Protein 6KKS (pdb70)

GO terms:
  GO:0005634 nucleus (C, IDA)
  GO:0045165 cell fate commitment (P, IMP)
  GO:0045893 positive regulation of DNA-templated transcription (P, IMP)
  GO:0048765 root hair cell differentiation (P, IMP)
  GO:0005515 protein binding (F, IPI)
  GO:0003677 DNA binding (F, IPI)

Organism: Arabidopsis thaliana (NCBI:txid3702)

Nearest PDB structures (foldseek):
  6kks-assembly1_A  TM=1.010E+00  e=1.133E-18  Arabidopsis thaliana
  1h8a-assembly1_C  TM=9.467E-01  e=3.108E-10  Avian myeloblastosis virus
  1h89-assembly1_C  TM=9.556E-01  e=3.023E-09  Mus musculus
  1h88-assembly1_C  TM=9.541E-01  e=5.946E-09  Mus musculus
  3osg-assembly1_A  TM=9.131E-01  e=1.138E-07  Trichomonas vaginalis

Foldseek 3Di:
DQADDDDDDPVLVVLLLVCCVVPNDDVLQCSVVVDVHRHGSVRSNVCCVAPVPPFADDDDQDPVNVVLLVVLCVVPPLPQQVSVVPRGRHHSVRSNVCCVPPVVVD

InterPro domains:
  IPR001005 SANT/Myb domain [PF00249] (18-65)
  IPR001005 SANT/Myb domain [PF00249] (71-116)
  IPR001005 SANT/Myb domain [PS50090] (13-65)
  IPR001005 SANT/Myb domain [PS50090] (66-116)
  IPR001005 SANT/Myb domain [SM00717] (17-67)
  IPR001005 SANT/Myb domain [SM00717] (70-118)
  IPR001005 SANT/Myb domain [cd00167] (21-65)
  IPR001005 SANT/Myb domain [cd00167] (73-116)
  IPR009057 Homedomain-like superfamily [SSF46689] (16-112)
  IPR015495 Myb transcription factor, plants [PTHR47999] (14-151)
  IPR017930 Myb domain [PS51294] (13-65)
  IPR017930 Myb domain [PS51294] (66-120)

Sequence (106 aa):
NEYKKGLWTVEEDKILMDYVKAHGKGHWNRIAKKTGLKRCGKSCRLRWMNYLSPNVKRGNFTEQEEDLIIRLHKLLGNRWSLIAKRVPGRTDNQVKNYWNTHLSKK

Radius of gyration: 15.95 Å; Cα contacts (8 Å, |Δi|>4): 94; chains: 1; bounding box: 27×43×38 Å

Solvent-accessible surface area: 7515 Å² total; per-residue (Å²): 139,95,92,83,164,53,167,34,60,114,119,17,15,95,61,0,60,79,22,8,156,74,130,34,137,22,111,36,102,107,0,14,145,144,37,68,7,137,4,46,11,173,26,0,102,98,55,21,71,35,107,14,10,111,120,14,102,143,49,139,41,74,147,155,18,53,62,65,0,70,167,7,30,178,123,26,30,107,139,36,71,78,0,12,167,144,2,95,26,16,23,64,50,38,0,74,73,25,50,85,88,117,22,66,90,123

CATH classification: 1.10.10.60 (+1 more: 1.10.10.60)

Structure (mmCIF, N/CA/C/O backbone):
data_6KKS
#
_entry.id   6KKS
#
_cell.length_a   52.084
_cell.length_b   63.927
_cell.length_c   73.956
_cell.angle_alpha   90.000
_cell.angle_beta   90.000
_cell.angle_gamma   90.000
#
_symmetry.space_group_name_H-M   'P 21 21 21'
#
loop_
_entity.id
_entity.type
_entity.pdbx_description
1 polymer 'Transcription factor WER'
2 polymer "DNA (5'-D(*AP*AP*AP*TP*TP*CP*TP*CP*CP*AP*AP*CP*CP*GP*CP*AP*TP*TP*TP*TP*C)-3')"
3 polymer "DNA (5'-D(*CP*GP*AP*AP*AP*AP*TP*GP*CP*GP*GP*TP*TP*GP*GP*AP*GP*AP*AP*TP*T)-3')"
4 non-polymer 'MAGNESIUM ION'
5 water water
#
loop_
_atom_site.group_PDB
_atom_site.id
_atom_site.type_symbol
_atom_site.label_atom_id
_atom_site.label_alt_id
_atom_site.label_comp_id
_atom_site.label_asym_id
_atom_site.label_entity_id
_atom_site.label_seq_id
_atom_site.pdbx_PDB_ins_code
_atom_site.Cartn_x
_atom_site.Cartn_y
_atom_site.Cartn_z
_atom_site.occupancy
_atom_site.B_iso_or_equiv
_atom_site.auth_seq_id
_atom_site.auth_comp_id
_atom_site.auth_asym_id
_atom_site.auth_atom_id
_atom_site.pdbx_PDB_model_num
ATOM 1 N N . ASN A 1 3 ? 19.042 14.206 -5.880 1.00 77.13 14 ASN A N 1
ATOM 2 C CA . ASN A 1 3 ? 19.655 12.841 -5.926 1.00 74.20 14 ASN A CA 1
ATOM 3 C C . ASN A 1 3 ? 20.823 12.732 -4.945 1.00 71.95 14 ASN A C 1
ATOM 4 O O . ASN A 1 3 ? 21.914 12.288 -5.311 1.00 72.15 14 ASN A O 1
ATOM 6 N N . GLU A 1 4 ? 20.579 13.147 -3.700 1.00 69.59 15 GLU A N 1
ATOM 7 C CA . GLU A 1 4 ? 21.564 13.017 -2.621 1.00 65.95 15 GLU A CA 1
ATOM 8 C C . GLU A 1 4 ? 21.754 11.555 -2.182 1.00 61.44 15 GLU A C 1
ATOM 9 O O . GLU A 1 4 ? 22.809 11.211 -1.640 1.00 64.11 15 GLU A O 1
ATOM 11 N N . TYR A 1 5 ? 20.743 10.710 -2.409 1.00 55.82 16 TYR A N 1
ATOM 12 C CA . TYR A 1 5 ? 20.796 9.295 -2.014 1.00 52.24 16 TYR A CA 1
ATOM 13 C C . TYR A 1 5 ? 21.869 8.524 -2.775 1.00 48.32 16 TYR A C 1
ATOM 14 O O . TYR A 1 5 ? 21.964 8.625 -3.998 1.00 46.67 16 TYR A O 1
ATOM 23 N N . LYS A 1 6 ? 22.659 7.751 -2.036 1.00 45.15 17 LYS A N 1
ATOM 24 C CA . LYS A 1 6 ? 23.622 6.815 -2.619 1.00 44.42 17 LYS A CA 1
ATOM 25 C C . LYS A 1 6 ? 22.896 5.644 -3.310 1.00 43.39 17 LYS A C 1
ATOM 26 O O . LYS A 1 6 ? 21.838 5.204 -2.856 1.00 42.26 17 LYS A O 1
ATOM 32 N N . LYS A 1 7 ? 23.467 5.175 -4.418 1.00 40.99 18 LYS A N 1
ATOM 33 C CA . LYS A 1 7 ? 22.957 4.016 -5.156 1.00 40.80 18 LYS A CA 1
ATOM 34 C C . LYS A 1 7 ? 24.072 3.007 -5.361 1.00 38.13 18 LYS A C 1
ATOM 35 O O . LYS A 1 7 ? 25.244 3.382 -5.448 1.00 39.91 18 LYS A O 1
ATOM 41 N N . GLY A 1 8 ? 23.705 1.733 -5.449 1.00 34.81 19 GLY A N 1
ATOM 42 C CA . GLY A 1 8 ? 24.659 0.660 -5.741 1.00 34.29 19 GLY A CA 1
ATOM 43 C C . GLY A 1 8 ? 24.993 -0.188 -4.527 1.00 33.11 19 GLY A C 1
ATOM 44 O O . GLY A 1 8 ? 24.206 -0.266 -3.578 1.00 31.22 19 GLY A O 1
ATOM 45 N N . LEU A 1 9 ? 26.171 -0.814 -4.566 1.00 32.57 20 LEU A N 1
ATOM 46 C CA . LEU A 1 9 ? 26.571 -1.824 -3.585 1.00 32.43 20 LEU A CA 1
ATOM 47 C C . LEU A 1 9 ? 26.681 -1.264 -2.163 1.00 32.09 20 LEU A C 1
ATOM 48 O O . LEU A 1 9 ? 27.274 -0.199 -1.944 1.00 30.28 20 LEU A O 1
ATOM 53 N N . TRP A 1 10 ? 26.074 -1.979 -1.217 1.00 29.86 21 TRP A N 1
ATOM 54 C CA . TRP A 1 10 ? 26.131 -1.621 0.198 1.00 28.66 21 TRP A CA 1
ATOM 55 C C . TRP A 1 10 ? 27.506 -1.924 0.753 1.00 28.69 21 TRP A C 1
ATOM 56 O O . TRP A 1 10 ? 28.033 -3.013 0.541 1.00 28.67 21 TRP A O 1
ATOM 67 N N . THR A 1 11 ? 28.102 -0.962 1.448 1.00 28.35 22 THR A N 1
ATOM 68 C CA . THR A 1 11 ? 29.366 -1.211 2.126 1.00 27.88 22 THR A CA 1
ATOM 69 C C . THR A 1 11 ? 29.065 -1.839 3.482 1.00 27.32 22 THR A C 1
ATOM 70 O O . THR A 1 11 ? 27.928 -1.766 3.964 1.00 25.87 22 THR A O 1
ATOM 74 N N . VAL A 1 12 ? 30.081 -2.457 4.079 1.00 25.84 23 VAL A N 1
ATOM 75 C CA . VAL A 1 12 ? 29.975 -2.997 5.435 1.00 27.56 23 VAL A CA 1
ATOM 76 C C . VAL A 1 12 ? 29.652 -1.915 6.457 1.00 27.22 23 VAL A C 1
ATOM 77 O O . VAL A 1 12 ? 28.906 -2.173 7.384 1.00 24.67 23 VAL A O 1
ATOM 81 N N . GLU A 1 13 ? 30.169 -0.699 6.251 1.00 29.00 24 GLU A N 1
ATOM 82 C CA . GLU A 1 13 ? 29.828 0.441 7.119 1.00 30.45 24 GLU A CA 1
ATOM 83 C C . GLU A 1 13 ? 28.336 0.731 7.064 1.00 29.22 24 GLU A C 1
ATOM 84 O O . GLU A 1 13 ? 27.709 0.934 8.092 1.00 31.54 24 GLU A O 1
ATOM 90 N N . GLU A 1 14 ? 27.762 0.725 5.865 1.00 28.32 25 GLU A N 1
ATOM 91 C CA . GLU A 1 14 ? 26.320 0.935 5.717 1.00 26.86 25 GLU A CA 1
ATOM 92 C C . GLU A 1 14 ? 25.493 -0.205 6.301 1.00 25.02 25 GLU A C 1
ATOM 93 O O . GLU A 1 14 ? 24.454 0.030 6.910 1.00 23.25 25 GLU A O 1
ATOM 99 N N . ASP A 1 15 ? 25.940 -1.435 6.086 1.00 24.31 26 ASP A N 1
ATOM 100 C CA . ASP A 1 15 ? 25.268 -2.605 6.638 1.00 23.75 26 ASP A CA 1
ATOM 101 C C . ASP A 1 15 ? 25.151 -2.511 8.159 1.00 23.61 26 ASP A C 1
ATOM 102 O O . ASP A 1 15 ? 24.101 -2.801 8.716 1.00 23.54 26 ASP A O 1
ATOM 107 N N . LYS A 1 16 ? 26.232 -2.110 8.817 1.00 25.64 27 LYS A N 1
ATOM 108 C CA . LYS A 1 16 ? 26.272 -2.064 10.285 1.00 26.50 27 LYS A CA 1
ATOM 109 C C . LYS A 1 16 ? 25.218 -1.077 10.805 1.00 26.3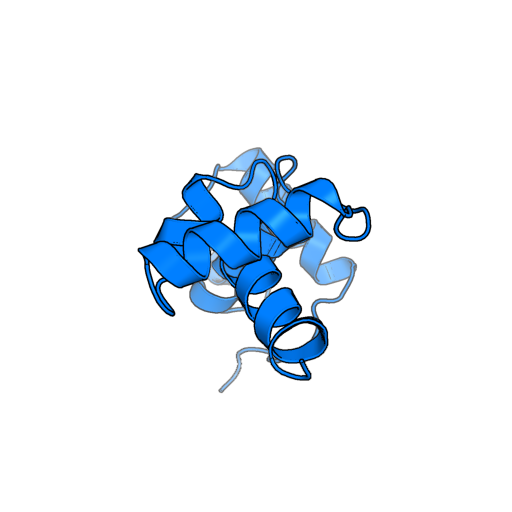4 27 LYS A C 1
ATOM 110 O O . LYS A 1 16 ? 24.462 -1.386 11.732 1.00 24.59 27 LYS A O 1
ATOM 114 N N . ILE A 1 17 ? 25.133 0.087 10.163 1.00 27.48 28 ILE A N 1
ATOM 115 C CA . ILE A 1 17 ? 24.149 1.102 10.551 1.00 28.71 28 ILE A CA 1
ATOM 116 C C . ILE A 1 17 ? 22.721 0.573 10.379 1.00 27.81 28 ILE A C 1
ATOM 117 O O . ILE A 1 17 ? 21.893 0.739 11.271 1.00 25.76 28 ILE A O 1
ATOM 122 N N . LEU A 1 18 ? 22.440 -0.070 9.240 1.00 27.02 29 LEU A N 1
ATOM 123 C CA . LEU A 1 18 ? 21.108 -0.647 8.994 1.00 26.97 29 LEU A CA 1
ATOM 124 C C . LEU A 1 18 ? 20.761 -1.768 9.993 1.00 26.94 29 LEU A C 1
ATOM 125 O O . LEU A 1 18 ? 19.648 -1.816 10.533 1.00 25.55 29 LEU A O 1
ATOM 130 N N . MET A 1 19 ? 21.716 -2.657 10.225 1.00 27.87 30 MET A N 1
ATOM 131 C CA . MET A 1 19 ? 21.552 -3.769 11.162 1.00 30.75 30 MET A CA 1
ATOM 132 C C . MET A 1 19 ? 21.258 -3.260 12.581 1.00 30.24 30 MET A C 1
ATOM 133 O O . MET A 1 19 ? 20.306 -3.712 13.211 1.00 31.15 30 MET A O 1
ATOM 138 N N . ASP A 1 20 ? 22.079 -2.330 13.061 1.00 28.86 31 ASP A N 1
ATOM 139 C CA . ASP A 1 20 ? 21.905 -1.718 14.388 1.00 30.46 31 ASP A CA 1
ATOM 140 C C . ASP A 1 20 ? 20.546 -1.036 14.555 1.00 31.46 31 ASP A C 1
ATOM 141 O O . ASP A 1 20 ? 19.921 -1.166 15.616 1.00 30.01 31 ASP A O 1
ATOM 146 N N . TYR A 1 21 ? 20.092 -0.333 13.509 1.00 31.28 32 TYR A N 1
ATOM 147 C CA . TYR A 1 21 ? 18.757 0.287 13.523 1.00 33.28 32 TYR A CA 1
ATOM 148 C C . TYR A 1 21 ? 17.640 -0.755 13.604 1.00 31.85 32 TYR A C 1
ATOM 149 O O . TYR A 1 21 ? 16.736 -0.641 14.448 1.00 31.34 32 TYR A O 1
ATOM 158 N N . VAL A 1 22 ? 17.699 -1.766 12.741 1.00 30.61 33 VAL A N 1
ATOM 159 C CA . VAL A 1 22 ? 16.660 -2.796 12.720 1.00 31.30 33 VAL A CA 1
ATOM 160 C C . VAL A 1 22 ? 16.631 -3.584 14.038 1.00 33.42 33 VAL A C 1
ATOM 161 O O . VAL A 1 22 ? 15.544 -3.880 14.544 1.00 33.59 33 VAL A O 1
ATOM 165 N N . LYS A 1 23 ? 17.804 -3.898 14.589 1.00 33.94 34 LYS A N 1
ATOM 166 C CA . LYS A 1 23 ? 17.902 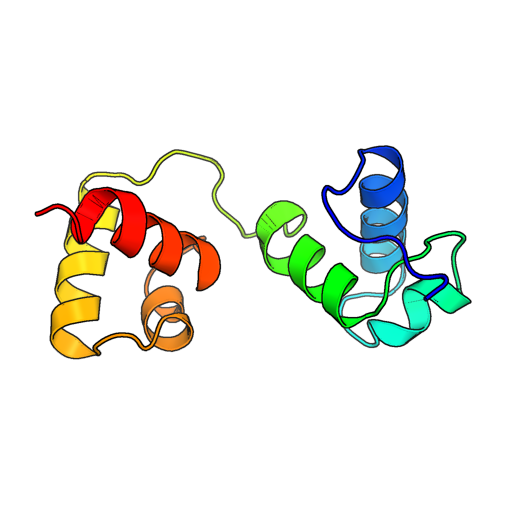-4.550 15.915 1.00 37.54 34 LYS A CA 1
ATOM 167 C C . LYS A 1 23 ? 17.318 -3.705 17.045 1.00 37.74 34 LYS A C 1
ATOM 168 O O . LYS A 1 23 ? 16.664 -4.225 17.940 1.00 38.35 34 LYS A O 1
ATOM 174 N N . ALA A 1 24 ? 17.592 -2.409 17.013 1.00 39.40 35 ALA A N 1
ATOM 175 C CA . ALA A 1 24 ? 17.107 -1.501 18.039 1.00 39.68 35 ALA A CA 1
ATOM 176 C C . ALA A 1 24 ? 15.593 -1.243 17.913 1.00 41.18 35 ALA A C 1
ATOM 177 O O . ALA A 1 24 ? 14.872 -1.302 18.913 1.00 44.09 35 ALA A O 1
ATOM 179 N N . HIS A 1 25 ? 15.119 -1.004 16.687 1.00 40.23 36 HIS A N 1
ATOM 180 C CA . HIS A 1 25 ? 13.770 -0.463 16.437 1.00 39.44 36 HIS A CA 1
ATOM 181 C C . HIS A 1 25 ? 12.851 -1.334 15.566 1.00 39.56 36 HIS A C 1
ATOM 182 O O . HIS A 1 25 ? 11.732 -0.931 15.264 1.00 40.08 36 HIS A O 1
ATOM 189 N N . GLY A 1 26 ? 13.290 -2.530 15.190 1.00 38.84 37 GLY A N 1
ATOM 190 C CA . GLY A 1 26 ? 12.460 -3.428 14.395 1.00 39.35 37 GLY A CA 1
ATOM 191 C C . GLY A 1 26 ? 12.404 -3.074 12.917 1.00 38.00 37 GLY A C 1
ATOM 192 O O . GLY A 1 26 ? 12.939 -2.054 12.475 1.00 37.07 37 GLY A O 1
ATOM 193 N N . LYS A 1 27 ? 11.730 -3.935 12.166 1.00 39.12 38 LYS A N 1
ATOM 194 C CA . LYS A 1 27 ? 11.598 -3.801 10.718 1.00 40.73 38 LYS A CA 1
ATOM 195 C C . LYS A 1 27 ? 10.525 -2.772 10.390 1.00 40.40 38 LYS A C 1
ATOM 196 O O . LYS A 1 27 ? 9.636 -2.523 11.194 1.00 41.41 38 LYS A O 1
ATOM 202 N N . GLY A 1 28 ? 10.625 -2.169 9.210 1.00 38.86 39 GLY A N 1
ATOM 203 C CA . GLY A 1 28 ? 9.560 -1.318 8.672 1.00 38.00 39 GLY A CA 1
ATOM 204 C C . GLY A 1 28 ? 9.847 0.144 8.935 1.00 36.50 39 GLY A C 1
ATOM 205 O O . GLY A 1 28 ? 10.870 0.478 9.524 1.00 34.43 39 GLY A O 1
ATOM 206 N N . HIS A 1 29 ? 8.947 1.015 8.482 1.00 35.77 40 HIS A N 1
ATOM 207 C CA . HIS A 1 29 ? 9.178 2.466 8.506 1.00 36.87 40 HIS A CA 1
ATOM 208 C C . HIS A 1 29 ? 10.559 2.764 7.944 1.00 33.67 40 HIS A C 1
ATOM 209 O O . HIS A 1 29 ? 11.355 3.482 8.539 1.00 33.86 40 HIS A O 1
ATOM 216 N N . TRP A 1 30 ? 10.813 2.192 6.772 1.00 31.51 41 TRP A N 1
ATOM 217 C CA . TRP A 1 30 ? 12.132 2.141 6.201 1.00 30.84 41 TRP A CA 1
ATOM 218 C C . TRP A 1 30 ? 12.618 3.536 5.821 1.00 32.15 41 TRP A C 1
ATOM 219 O O . TRP A 1 30 ? 13.814 3.819 5.905 1.00 31.54 41 TRP A O 1
ATOM 230 N N . ASN A 1 31 ? 11.674 4.382 5.407 1.00 32.22 42 ASN A N 1
ATOM 231 C CA . ASN A 1 31 ? 11.912 5.804 5.137 1.00 35.40 42 ASN A CA 1
ATOM 232 C C . ASN A 1 31 ? 12.544 6.575 6.300 1.00 35.49 42 ASN A C 1
ATOM 233 O O . ASN A 1 31 ? 13.298 7.515 6.064 1.00 35.62 42 ASN A O 1
ATOM 238 N N . ARG A 1 32 ? 12.236 6.194 7.541 1.00 36.17 43 ARG A N 1
ATOM 239 C CA . ARG A 1 32 ? 12.782 6.904 8.714 1.00 38.13 43 ARG A CA 1
ATOM 240 C C . ARG A 1 32 ? 14.283 6.741 8.909 1.00 37.59 43 ARG A C 1
ATOM 241 O O . ARG A 1 32 ? 14.903 7.595 9.535 1.00 37.19 43 ARG A O 1
ATOM 249 N N . ILE A 1 33 ? 14.865 5.657 8.381 1.00 38.18 44 ILE A N 1
ATOM 250 C CA . ILE A 1 33 ? 16.246 5.270 8.717 1.00 37.71 44 ILE A CA 1
ATOM 251 C C . ILE A 1 33 ? 17.262 6.331 8.339 1.00 38.54 44 ILE A C 1
ATOM 252 O O . ILE A 1 33 ? 18.109 6.688 9.166 1.00 37.05 44 ILE A O 1
ATOM 257 N N . ALA A 1 34 ? 17.183 6.812 7.096 1.00 39.09 45 ALA A N 1
ATOM 258 C CA . ALA A 1 34 ? 18.089 7.859 6.607 1.00 41.26 45 ALA A CA 1
ATOM 259 C C . ALA A 1 34 ? 18.004 9.123 7.445 1.00 43.50 45 ALA A C 1
ATOM 260 O O . ALA A 1 34 ? 19.010 9.795 7.645 1.00 46.20 45 ALA A O 1
ATOM 262 N N . LYS A 1 35 ? 16.800 9.430 7.927 1.00 46.24 46 LYS A N 1
ATOM 263 C CA . LYS A 1 35 ? 16.550 10.623 8.730 1.00 48.31 46 LYS A CA 1
ATOM 264 C C . LYS A 1 35 ? 17.102 10.456 10.146 1.00 47.14 46 LYS A C 1
ATOM 265 O O . LYS A 1 35 ? 17.610 11.414 10.721 1.00 50.04 46 LYS A O 1
ATOM 271 N N . LYS A 1 36 ? 16.992 9.248 10.700 1.00 45.13 47 LYS A N 1
ATOM 272 C CA . LYS A 1 36 ? 17.469 8.954 12.060 1.00 44.46 47 LYS A CA 1
ATOM 273 C C . LYS A 1 36 ? 18.956 8.594 12.125 1.00 41.64 47 LYS A C 1
ATOM 274 O O . LYS A 1 36 ? 19.538 8.630 13.198 1.00 42.42 47 LYS A O 1
ATOM 280 N N . THR A 1 37 ? 19.570 8.222 11.003 1.00 41.39 48 THR A N 1
ATOM 281 C CA . THR A 1 37 ? 20.975 7.788 11.003 1.00 39.21 48 THR A CA 1
ATOM 282 C C . THR A 1 37 ? 21.765 8.574 9.981 1.00 40.47 48 THR A C 1
ATOM 283 O O . THR A 1 37 ? 21.202 9.350 9.220 1.00 43.03 48 THR A O 1
ATOM 287 N N . GLY A 1 38 ? 23.068 8.340 9.930 1.00 42.97 49 GLY A N 1
ATOM 288 C CA . GLY A 1 38 ? 23.915 8.929 8.883 1.00 46.17 49 GLY A CA 1
ATOM 289 C C . GLY A 1 38 ? 23.786 8.313 7.490 1.00 48.47 49 GLY A C 1
ATOM 290 O O . GLY A 1 38 ? 24.471 8.752 6.551 1.00 49.75 49 GLY A O 1
ATOM 291 N N . LEU A 1 39 ? 22.902 7.322 7.338 1.00 45.61 50 LEU A N 1
ATOM 292 C CA . LEU A 1 39 ? 22.823 6.518 6.125 1.00 43.55 50 LEU A CA 1
ATOM 293 C C . LEU A 1 39 ? 22.181 7.332 5.010 1.00 43.12 50 LEU A C 1
ATOM 294 O O . LEU A 1 39 ? 21.166 7.981 5.227 1.00 44.28 50 LEU A O 1
ATOM 299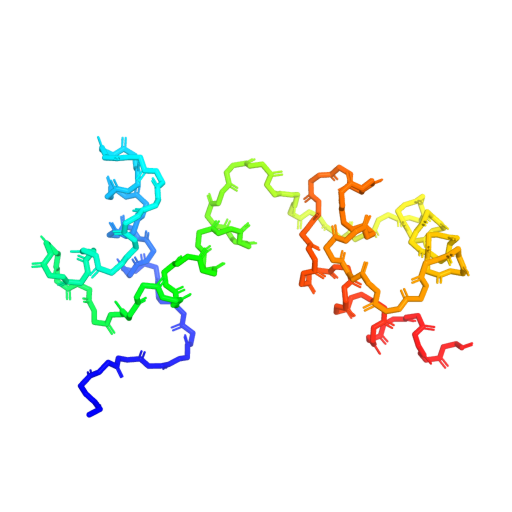 N N . LYS A 1 40 ? 22.773 7.298 3.822 1.00 43.39 51 LYS A N 1
ATOM 300 C CA . LYS A 1 40 ? 22.247 8.039 2.669 1.00 45.11 51 LYS A CA 1
ATOM 301 C C . LYS A 1 40 ? 21.503 7.095 1.738 1.00 41.67 51 LYS A C 1
ATOM 302 O O . LYS A 1 40 ? 21.816 6.988 0.547 1.00 40.76 51 LYS A O 1
ATOM 308 N N . ARG A 1 41 ? 20.506 6.417 2.297 1.00 38.62 52 ARG A N 1
ATOM 309 C CA . ARG A 1 41 ? 19.764 5.384 1.585 1.00 35.94 52 ARG A CA 1
ATOM 310 C C . ARG A 1 41 ? 18.268 5.575 1.786 1.00 36.18 52 ARG A C 1
ATOM 311 O O . ARG A 1 41 ? 17.815 5.763 2.917 1.00 38.38 52 ARG A O 1
ATOM 319 N N . CYS A 1 42 ? 17.498 5.513 0.701 1.00 34.43 53 CYS A N 1
ATOM 320 C CA . CYS A 1 42 ? 16.036 5.574 0.804 1.00 34.85 53 CYS A CA 1
ATOM 321 C C . CYS A 1 42 ? 15.488 4.277 1.412 1.00 33.03 53 CYS A C 1
ATOM 322 O O . CYS A 1 42 ? 16.183 3.239 1.452 1.00 31.66 53 CYS A O 1
ATOM 325 N N . GLY A 1 43 ? 14.248 4.352 1.887 1.00 30.00 54 GLY A N 1
ATOM 326 C CA . GLY A 1 43 ? 13.589 3.232 2.554 1.00 30.16 54 GLY A CA 1
ATOM 327 C C . GLY A 1 43 ? 13.528 2.009 1.662 1.00 29.77 54 GLY A C 1
ATOM 328 O O . GLY A 1 43 ? 13.772 0.888 2.102 1.00 28.42 54 GLY A O 1
ATOM 329 N N . LYS A 1 44 ? 13.262 2.247 0.406 1.00 28.50 55 LYS A N 1
ATOM 330 C CA . LYS A 1 44 ? 13.189 1.224 -0.587 1.00 30.03 55 LYS A CA 1
ATOM 331 C C . LYS A 1 44 ? 14.471 0.419 -0.642 1.00 29.43 55 LYS A C 1
ATOM 332 O O . LYS A 1 44 ? 14.430 -0.761 -0.681 1.00 28.68 55 LYS A O 1
ATOM 338 N N . SER A 1 45 ? 15.598 1.105 -0.648 1.00 27.10 56 SER A N 1
ATOM 339 C CA . SER A 1 45 ? 16.907 0.480 -0.719 1.00 27.11 56 SER A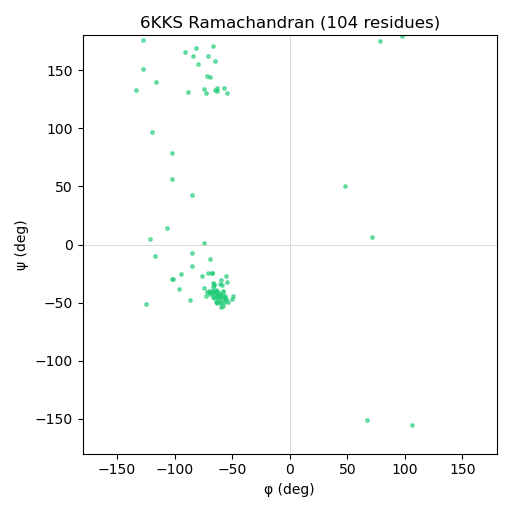 CA 1
ATOM 340 C C . SER A 1 45 ? 17.243 -0.257 0.586 1.00 26.17 56 SER A C 1
ATOM 341 O O . SER A 1 45 ? 17.796 -1.356 0.555 1.00 26.81 56 SER A O 1
ATOM 344 N N . CYS A 1 46 ? 16.893 0.342 1.719 1.00 25.96 57 CYS A N 1
ATOM 345 C CA . CYS A 1 46 ? 17.087 -0.286 3.040 1.00 26.02 57 CYS A CA 1
ATOM 346 C C . CYS A 1 46 ? 16.272 -1.564 3.183 1.00 26.64 57 CYS A C 1
ATOM 347 O O . CYS A 1 46 ? 16.796 -2.606 3.585 1.00 27.30 57 CYS A O 1
ATOM 350 N N . ARG A 1 47 ? 14.987 -1.468 2.867 1.00 26.67 58 ARG A N 1
ATOM 351 C CA . ARG A 1 47 ? 14.101 -2.622 2.912 1.00 28.94 58 ARG A CA 1
ATOM 352 C C . ARG A 1 47 ? 14.717 -3.798 2.142 1.00 27.96 58 ARG A C 1
ATOM 353 O O . ARG A 1 47 ? 14.782 -4.915 2.657 1.00 28.09 58 ARG A O 1
ATOM 361 N N . LEU A 1 48 ? 15.205 -3.525 0.939 1.00 26.93 59 LEU A N 1
ATOM 362 C CA . LEU A 1 48 ? 15.722 -4.577 0.057 1.00 27.92 59 LEU A CA 1
ATOM 363 C C . LEU A 1 48 ? 16.986 -5.239 0.620 1.00 27.07 59 LEU A C 1
ATOM 364 O O . LEU A 1 48 ? 17.090 -6.470 0.649 1.00 24.60 59 LEU A O 1
ATOM 369 N N . ARG A 1 49 ? 17.926 -4.415 1.091 1.00 26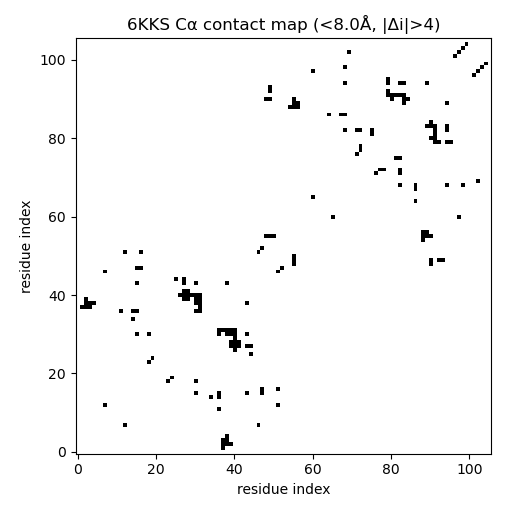.97 60 ARG A N 1
ATOM 370 C CA . ARG A 1 49 ? 19.153 -4.908 1.707 1.00 26.41 60 ARG A CA 1
ATOM 371 C C . ARG A 1 49 ? 18.861 -5.758 2.945 1.00 26.73 60 ARG A C 1
ATOM 372 O O . ARG A 1 49 ? 19.455 -6.820 3.123 1.00 25.15 60 ARG A O 1
ATOM 380 N N . TRP A 1 50 ? 17.954 -5.294 3.800 1.00 27.46 61 TRP A N 1
ATOM 381 C CA . TRP A 1 50 ? 17.567 -6.101 4.958 1.00 28.44 61 TRP A CA 1
ATOM 382 C C . TRP A 1 50 ? 17.012 -7.470 4.538 1.00 27.83 61 TRP A C 1
ATOM 383 O O . TRP A 1 50 ? 17.455 -8.508 5.027 1.00 24.99 61 TRP A O 1
ATOM 394 N N . MET A 1 51 ? 16.022 -7.451 3.656 1.00 29.67 62 MET A N 1
ATOM 395 C CA . MET A 1 51 ? 15.257 -8.658 3.327 1.00 32.94 62 MET A CA 1
ATOM 396 C C . MET A 1 51 ? 16.114 -9.695 2.619 1.00 31.32 62 MET A C 1
ATOM 397 O O . MET A 1 51 ? 15.959 -10.886 2.861 1.00 30.17 62 MET A O 1
ATOM 402 N N . ASN A 1 52 ? 17.025 -9.241 1.760 1.00 30.48 63 ASN A N 1
ATOM 403 C CA . ASN A 1 52 ? 17.819 -10.147 0.938 1.00 30.98 63 ASN A CA 1
ATOM 404 C C . ASN A 1 52 ? 19.188 -10.541 1.485 1.00 30.35 63 ASN A C 1
ATOM 405 O O . ASN A 1 52 ? 19.686 -11.600 1.113 1.00 29.13 63 ASN A O 1
ATOM 410 N N . TYR A 1 53 ? 19.793 -9.715 2.340 1.00 29.37 64 TYR A N 1
ATOM 411 C CA . TYR A 1 53 ? 21.129 -10.025 2.896 1.00 29.45 64 TYR A CA 1
ATOM 412 C C . TYR A 1 53 ? 21.204 -10.034 4.421 1.00 29.41 64 TYR A C 1
ATOM 413 O O . TYR A 1 53 ? 21.727 -10.990 5.004 1.00 29.37 64 TYR A O 1
ATOM 422 N N . LEU A 1 54 ? 20.734 -8.981 5.079 1.00 27.92 65 LEU A N 1
ATOM 423 C CA . LEU A 1 54 ? 20.965 -8.886 6.539 1.00 28.86 65 LEU A CA 1
ATOM 424 C C . LEU A 1 54 ? 20.065 -9.787 7.385 1.00 30.35 65 LEU A C 1
ATOM 425 O O . LEU A 1 54 ? 20.450 -10.166 8.478 1.00 30.98 65 LEU A O 1
ATOM 430 N N . SER A 1 55 ? 18.872 -10.114 6.891 1.00 30.95 66 SER A N 1
ATOM 431 C CA . SER A 1 55 ? 17.903 -10.897 7.658 1.00 30.82 66 SER A CA 1
ATOM 432 C C . SER A 1 55 ? 18.502 -12.244 8.089 1.00 31.39 66 SER A C 1
ATOM 433 O O . SER A 1 55 ? 19.118 -12.932 7.276 1.00 31.32 66 SER A O 1
ATOM 436 N N . PRO A 1 56 ? 18.304 -12.636 9.361 1.00 32.54 67 PRO A N 1
ATOM 437 C CA . PRO A 1 56 ? 18.853 -13.929 9.799 1.00 35.14 67 PRO A CA 1
ATOM 438 C C . PRO A 1 56 ? 18.145 -15.155 9.177 1.00 35.86 67 PRO A C 1
ATOM 439 O O . PRO A 1 56 ? 18.665 -16.265 9.261 1.00 34.76 67 PRO A O 1
ATOM 443 N N . ASN A 1 57 ? 16.993 -14.940 8.542 1.00 35.91 68 ASN A N 1
ATOM 444 C CA . ASN A 1 57 ? 16.231 -16.012 7.923 1.00 36.42 68 ASN A CA 1
ATOM 445 C C . ASN A 1 57 ? 16.663 -16.390 6.502 1.00 36.01 68 ASN A C 1
ATOM 446 O O . ASN A 1 57 ? 16.162 -17.377 5.988 1.00 34.71 68 ASN A O 1
ATOM 451 N N . VAL A 1 58 ? 17.584 -15.653 5.874 1.00 35.08 69 VAL A N 1
ATOM 452 C CA . VAL A 1 58 ? 17.987 -15.977 4.496 1.00 36.92 69 VAL A CA 1
ATOM 453 C C . VAL A 1 58 ? 19.145 -16.981 4.467 1.00 37.08 69 VAL A C 1
ATOM 454 O O . VAL A 1 58 ? 20.153 -16.808 5.168 1.00 36.71 69 VAL A O 1
ATOM 458 N N . LYS A 1 59 ? 18.992 -18.026 3.657 1.00 35.60 70 LYS A N 1
ATOM 459 C CA . LYS A 1 59 ? 20.040 -19.027 3.470 1.00 37.55 70 LYS A CA 1
ATOM 460 C C . LYS A 1 59 ? 21.197 -18.459 2.657 1.00 39.27 70 LYS A C 1
ATOM 461 O O . LYS A 1 59 ? 20.994 -17.679 1.732 1.00 41.90 70 LYS A O 1
ATOM 467 N N . ARG A 1 60 ? 22.401 -18.896 3.003 1.00 40.18 71 ARG A N 1
ATOM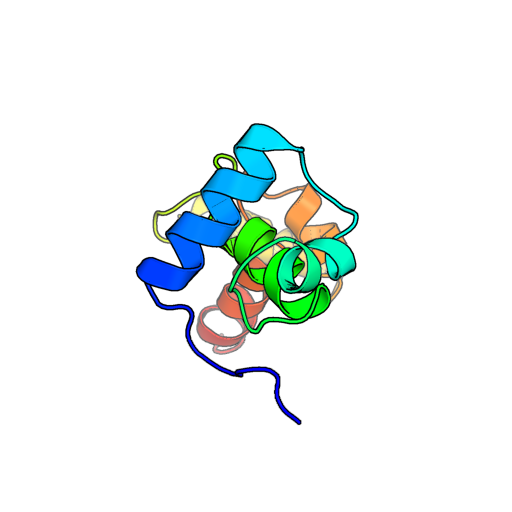 468 C CA . ARG A 1 60 ? 23.647 -18.383 2.434 1.00 41.63 71 ARG A CA 1
ATOM 469 C C . ARG A 1 60 ? 24.270 -19.296 1.373 1.00 39.62 71 ARG A C 1
ATOM 470 O O . ARG A 1 60 ? 24.956 -18.817 0.477 1.00 37.25 71 ARG A O 1
ATOM 478 N N . GLY A 1 61 ? 24.049 -20.602 1.476 1.00 38.96 72 GLY A N 1
ATOM 479 C CA . GLY A 1 61 ? 24.658 -21.542 0.541 1.00 37.95 72 GLY A CA 1
ATOM 480 C C . GLY A 1 61 ? 24.142 -21.391 -0.873 1.00 37.92 72 GLY A C 1
ATOM 481 O O . GLY A 1 61 ? 23.169 -20.671 -1.132 1.00 35.83 72 GLY A O 1
ATOM 482 N N . ASN A 1 62 ? 24.800 -22.094 -1.784 1.00 37.03 73 ASN A N 1
ATOM 483 C CA . ASN A 1 62 ? 24.292 -22.275 -3.133 1.00 37.22 73 ASN A CA 1
ATOM 484 C C . ASN A 1 62 ? 22.996 -23.076 -3.087 1.00 36.27 73 ASN A C 1
ATOM 485 O O . ASN A 1 62 ? 22.723 -23.812 -2.126 1.00 34.25 73 ASN A O 1
ATOM 490 N N . PHE A 1 63 ? 22.206 -22.923 -4.140 1.00 34.98 74 PHE A N 1
ATOM 491 C CA . PHE A 1 63 ? 20.978 -23.672 -4.292 1.00 34.63 74 PHE A CA 1
ATOM 492 C C . PHE A 1 63 ? 21.335 -25.148 -4.398 1.00 34.81 74 PHE A C 1
ATOM 493 O O . PHE A 1 63 ? 22.300 -25.505 -5.075 1.00 35.91 74 PHE A O 1
ATOM 501 N N . THR A 1 64 ? 20.600 -25.985 -3.668 1.00 33.02 75 THR A N 1
ATOM 502 C CA . THR A 1 64 ? 20.789 -27.4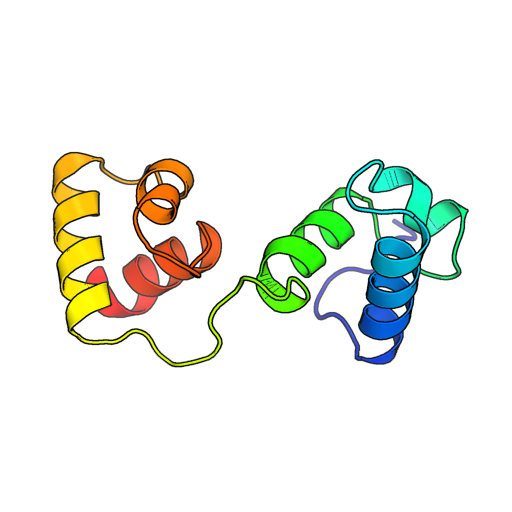25 -3.712 1.00 32.80 75 THR A CA 1
ATOM 503 C C . THR A 1 64 ? 20.046 -27.973 -4.936 1.00 33.62 75 THR A C 1
ATOM 504 O O . THR A 1 64 ? 19.272 -27.253 -5.588 1.00 32.64 75 THR A O 1
ATOM 508 N N . GLU A 1 65 ? 20.289 -29.238 -5.258 1.00 34.20 76 GLU A N 1
ATOM 509 C CA . GLU A 1 65 ? 19.547 -29.898 -6.337 1.00 35.78 76 GLU A CA 1
ATOM 510 C C . GLU A 1 65 ? 18.071 -30.039 -5.964 1.00 35.80 76 GLU A C 1
ATOM 511 O O . GLU A 1 65 ? 17.209 -29.939 -6.831 1.00 33.98 76 GLU A O 1
ATOM 517 N N . GLN A 1 66 ? 17.789 -30.249 -4.677 1.00 36.20 77 GLN A N 1
ATOM 518 C CA . GLN A 1 66 ? 16.404 -30.314 -4.195 1.00 38.39 77 GLN A CA 1
ATOM 519 C C . GLN A 1 66 ? 15.670 -28.973 -4.320 1.00 36.16 77 GLN A C 1
ATOM 520 O O . GLN A 1 66 ? 14.522 -28.947 -4.743 1.00 38.37 77 GLN A O 1
ATOM 526 N N . GLU A 1 67 ? 16.331 -27.873 -3.974 1.00 33.49 78 GLU A N 1
ATOM 527 C CA . GLU A 1 67 ? 15.778 -26.533 -4.228 1.00 33.43 78 GLU A CA 1
ATOM 528 C C . GLU A 1 67 ? 15.525 -26.279 -5.717 1.00 32.68 78 GLU A C 1
ATOM 529 O O . GLU A 1 67 ? 14.482 -25.763 -6.085 1.00 32.11 78 GLU A O 1
ATOM 535 N N . GLU A 1 68 ? 16.471 -26.668 -6.563 1.00 34.38 79 GLU A N 1
ATOM 536 C CA . GLU A 1 68 ? 16.337 -26.501 -8.013 1.00 35.60 79 GLU A CA 1
ATOM 537 C C . GLU A 1 68 ? 15.064 -27.186 -8.534 1.00 34.77 79 GLU A C 1
ATOM 538 O O . GLU A 1 68 ? 14.283 -26.578 -9.258 1.00 33.12 79 GLU A O 1
ATOM 544 N N . ASP A 1 69 ? 14.865 -28.441 -8.146 1.00 34.18 80 ASP A N 1
ATOM 545 C CA . ASP A 1 69 ? 13.696 -29.206 -8.570 1.00 35.38 80 ASP A CA 1
ATOM 546 C C . ASP A 1 69 ? 12.383 -28.593 -8.070 1.00 32.67 80 ASP A C 1
ATOM 547 O O . ASP A 1 69 ? 11.413 -28.533 -8.806 1.00 30.68 80 ASP A O 1
ATOM 552 N N . LEU A 1 70 ? 12.367 -28.162 -6.812 1.00 30.38 81 LEU A N 1
ATOM 553 C CA . LEU A 1 70 ? 11.226 -27.458 -6.226 1.00 29.20 81 LEU A CA 1
ATOM 554 C C . LEU A 1 70 ? 10.887 -26.200 -7.033 1.00 27.70 81 LEU A C 1
ATOM 555 O O . LEU A 1 70 ? 9.733 -25.951 -7.345 1.00 27.54 81 LEU A O 1
ATOM 560 N N . ILE A 1 71 ? 11.904 -25.437 -7.398 1.00 28.01 82 ILE A N 1
ATOM 561 C CA . ILE A 1 71 ? 11.704 -24.161 -8.109 1.00 29.63 82 ILE A CA 1
ATOM 562 C C . ILE A 1 71 ? 11.196 -24.390 -9.525 1.00 29.57 82 ILE A C 1
ATOM 563 O O . ILE A 1 71 ? 10.310 -23.677 -9.974 1.00 29.57 82 ILE A O 1
ATOM 568 N N . ILE A 1 72 ? 11.764 -25.380 -10.216 1.00 30.53 83 ILE A N 1
ATOM 569 C CA . ILE A 1 72 ? 11.300 -25.763 -11.558 1.00 30.53 83 ILE A CA 1
ATOM 570 C C . ILE A 1 72 ? 9.805 -26.077 -11.511 1.00 30.22 83 ILE A C 1
ATOM 571 O O . ILE A 1 72 ? 9.048 -25.585 -12.347 1.00 29.16 83 ILE A O 1
ATOM 576 N N . ARG A 1 73 ? 9.392 -26.874 -10.521 1.00 31.11 84 ARG A N 1
ATOM 577 C CA . ARG A 1 73 ? 7.987 -27.304 -10.394 1.00 31.44 84 ARG A CA 1
ATOM 578 C C . ARG A 1 73 ? 7.058 -26.186 -9.949 1.00 30.26 84 ARG A C 1
ATOM 579 O O . ARG A 1 73 ? 5.936 -26.060 -10.469 1.00 27.18 84 ARG A O 1
ATOM 587 N N . LEU A 1 74 ? 7.521 -25.365 -9.004 1.00 28.09 85 LEU A N 1
ATOM 588 C CA . LEU A 1 74 ? 6.754 -24.194 -8.604 1.00 28.04 85 LEU A CA 1
ATOM 589 C C . LEU A 1 74 ? 6.571 -23.260 -9.800 1.00 28.45 85 LEU A C 1
ATOM 590 O O . LEU A 1 74 ? 5.465 -22.764 -10.033 1.00 27.05 85 LEU A O 1
ATOM 595 N N . HIS A 1 75 ? 7.636 -23.059 -10.574 1.00 30.24 86 HIS A N 1
ATOM 596 C CA . HIS A 1 75 ? 7.556 -22.183 -11.752 1.00 33.30 86 HIS A CA 1
ATOM 597 C C . HIS A 1 75 ? 6.586 -22.705 -12.809 1.00 33.43 86 HIS A C 1
ATOM 598 O O . HIS A 1 75 ? 5.850 -21.924 -13.416 1.00 32.41 86 HIS A O 1
ATOM 605 N N . LYS A 1 76 ? 6.598 -24.018 -13.025 1.00 33.91 87 LYS A N 1
ATOM 606 C CA . LYS A 1 76 ? 5.636 -24.668 -13.915 1.00 37.07 87 LYS A CA 1
ATOM 607 C C . LYS A 1 76 ? 4.207 -24.425 -13.426 1.00 35.76 87 LYS A C 1
ATOM 608 O O . LYS A 1 76 ? 3.328 -24.099 -14.208 1.00 35.83 87 LYS A O 1
ATOM 614 N N . LEU A 1 77 ? 3.990 -24.566 -12.124 1.00 33.70 88 LEU A N 1
ATOM 615 C CA . LEU A 1 77 ? 2.681 -24.328 -11.534 1.00 34.38 88 LEU A CA 1
ATOM 616 C C . LEU A 1 77 ? 2.254 -22.864 -11.587 1.00 35.89 88 LEU A C 1
ATOM 617 O O . LEU A 1 77 ? 1.082 -22.575 -11.856 1.00 35.34 88 LEU A O 1
ATOM 622 N N . LEU A 1 78 ? 3.200 -21.950 -11.346 1.00 35.74 89 LEU A N 1
ATOM 623 C CA . LEU A 1 78 ? 2.884 -20.550 -11.042 1.00 34.14 89 LEU A CA 1
ATOM 624 C C . LEU A 1 78 ? 3.379 -19.480 -12.020 1.00 34.12 89 LEU A C 1
ATOM 625 O O . LEU A 1 78 ? 2.991 -18.318 -11.871 1.00 32.08 89 LEU A O 1
ATOM 630 N N . GLY A 1 79 ? 4.229 -19.826 -12.988 1.00 32.24 90 GLY A N 1
ATOM 631 C CA . GLY A 1 79 ? 4.845 -18.802 -13.848 1.00 33.14 90 GLY A CA 1
ATOM 632 C C . GLY A 1 79 ? 5.819 -17.881 -13.092 1.00 34.14 90 GLY A C 1
ATOM 633 O O . GLY A 1 79 ? 6.410 -18.277 -12.081 1.00 33.11 90 GLY A O 1
ATOM 634 N N . ASN A 1 80 ? 5.958 -16.647 -13.566 1.00 33.69 91 ASN A N 1
ATOM 635 C CA . ASN A 1 80 ? 6.965 -15.689 -13.065 1.00 34.34 91 ASN A CA 1
ATOM 636 C C . ASN A 1 80 ? 6.490 -14.913 -11.818 1.00 31.83 91 ASN A C 1
ATOM 637 O O . ASN A 1 80 ? 6.724 -13.706 -11.694 1.00 31.61 91 ASN A O 1
ATOM 642 N N . ARG A 1 81 ? 5.855 -15.622 -10.889 1.00 31.76 92 ARG A N 1
ATOM 643 C CA . ARG A 1 81 ? 5.319 -15.038 -9.668 1.00 33.11 92 ARG A CA 1
ATOM 644 C C . ARG A 1 81 ? 6.275 -15.378 -8.526 1.00 30.22 92 ARG A C 1
ATOM 645 O O . ARG A 1 81 ? 6.036 -16.287 -7.725 1.00 28.33 92 ARG A O 1
ATOM 653 N N . TRP A 1 82 ? 7.367 -14.620 -8.475 1.00 29.41 93 TRP A N 1
ATOM 654 C CA . TRP A 1 82 ? 8.544 -14.973 -7.673 1.00 27.85 93 TRP A CA 1
ATOM 655 C C . TRP A 1 82 ? 8.289 -14.934 -6.170 1.00 28.47 93 TRP A C 1
ATOM 656 O O . TRP A 1 82 ? 8.756 -15.831 -5.456 1.00 26.17 93 TRP A O 1
ATOM 667 N N . SER A 1 83 ? 7.542 -13.931 -5.686 1.00 29.89 94 SER A N 1
ATOM 668 C CA . SER A 1 83 ? 7.193 -13.874 -4.250 1.00 31.26 94 SER A CA 1
ATOM 669 C C . SER A 1 83 ? 6.283 -15.035 -3.847 1.00 31.06 94 SER A C 1
ATOM 670 O O . SER A 1 83 ? 6.418 -15.590 -2.750 1.00 29.97 94 SER A O 1
ATOM 673 N N . LEU A 1 84 ? 5.400 -15.437 -4.758 1.00 31.34 95 LEU A N 1
ATOM 674 C CA . LEU A 1 84 ? 4.537 -16.582 -4.526 1.00 32.44 95 LEU A CA 1
ATOM 675 C C . LEU A 1 84 ? 5.339 -17.881 -4.537 1.00 30.40 95 LEU A C 1
ATOM 676 O O . LEU A 1 84 ? 5.115 -18.748 -3.700 1.00 28.85 95 LEU A O 1
ATOM 681 N N . ILE A 1 85 ? 6.287 -17.997 -5.468 1.00 28.89 96 ILE A N 1
ATOM 682 C CA . ILE A 1 85 ? 7.215 -19.124 -5.476 1.00 27.26 96 ILE A CA 1
ATOM 683 C C . ILE A 1 85 ? 8.096 -19.139 -4.213 1.00 26.46 96 ILE A C 1
ATOM 684 O O . ILE A 1 85 ? 8.229 -20.179 -3.564 1.00 24.45 96 ILE A O 1
ATOM 689 N N . ALA A 1 86 ? 8.705 -18.000 -3.881 1.00 26.57 97 ALA A N 1
ATOM 690 C CA . ALA A 1 86 ? 9.627 -17.933 -2.749 1.00 27.01 97 ALA A CA 1
ATOM 691 C C . ALA A 1 86 ? 8.973 -18.319 -1.411 1.00 27.41 97 ALA A C 1
ATOM 692 O O . ALA A 1 86 ? 9.648 -18.870 -0.545 1.00 26.47 97 ALA A O 1
ATOM 694 N N . LYS A 1 87 ? 7.673 -18.064 -1.260 1.00 29.91 98 LYS A N 1
ATOM 695 C CA . LYS A 1 87 ? 6.930 -18.467 -0.057 1.00 32.25 98 LYS A CA 1
ATOM 696 C C . LYS A 1 87 ? 7.029 -19.951 0.250 1.00 30.84 98 LYS A C 1
ATOM 697 O O . LYS A 1 87 ? 6.910 -20.329 1.402 1.00 31.25 98 LYS A O 1
ATOM 703 N N . ARG A 1 88 ? 7.237 -20.785 -0.772 1.00 29.47 99 ARG A N 1
ATOM 704 C CA . ARG A 1 88 ? 7.360 -22.231 -0.591 1.00 28.74 99 ARG A CA 1
ATOM 705 C C . ARG A 1 88 ? 8.799 -22.739 -0.742 1.00 27.73 99 ARG A C 1
ATOM 706 O O . ARG A 1 88 ? 9.012 -23.924 -0.902 1.00 28.71 99 ARG A O 1
ATOM 714 N N . VAL A 1 89 ? 9.779 -21.839 -0.718 1.00 28.29 100 VAL A N 1
ATOM 715 C CA . VAL A 1 89 ? 11.196 -22.207 -0.728 1.00 27.81 100 VAL A CA 1
ATOM 716 C C . VAL A 1 89 ? 11.784 -21.634 0.567 1.00 27.64 100 VAL A C 1
ATOM 717 O O . VAL A 1 89 ? 12.096 -20.446 0.628 1.00 27.31 100 VAL A O 1
ATOM 721 N N . PRO A 1 90 ? 11.899 -22.467 1.626 1.00 29.30 101 PRO A N 1
ATOM 722 C CA . PRO A 1 90 ? 12.388 -21.985 2.933 1.00 29.72 101 PRO A CA 1
ATOM 723 C C . PRO A 1 90 ? 13.741 -21.287 2.842 1.00 28.66 101 PRO A C 1
ATOM 724 O O . PRO A 1 90 ? 14.656 -21.798 2.203 1.00 28.05 101 PRO A O 1
ATOM 728 N N . GLY A 1 91 ? 13.853 -20.105 3.433 1.00 29.77 102 GLY A N 1
ATOM 729 C CA . GLY A 1 91 ? 15.112 -19.361 3.449 1.00 30.25 102 GLY A CA 1
ATOM 730 C C . GLY A 1 91 ? 15.596 -18.723 2.148 1.00 30.54 102 GLY A C 1
ATOM 731 O O . GLY A 1 91 ? 16.702 -18.176 2.126 1.00 31.22 102 GLY A O 1
ATOM 732 N N . ARG A 1 92 ? 14.795 -18.762 1.077 1.00 29.28 103 ARG A N 1
ATOM 733 C CA . ARG A 1 92 ? 15.106 -18.038 -0.164 1.00 29.42 103 ARG A CA 1
ATOM 734 C C . ARG A 1 92 ? 14.049 -16.966 -0.445 1.00 30.73 103 ARG A C 1
ATOM 735 O O . ARG A 1 92 ? 12.838 -17.189 -0.253 1.00 29.92 103 ARG A O 1
ATOM 743 N N . THR A 1 93 ? 14.517 -15.814 -0.915 1.00 28.73 104 THR A N 1
ATOM 744 C CA . THR A 1 93 ? 13.665 -14.693 -1.240 1.00 28.84 104 THR A CA 1
ATOM 745 C C . THR A 1 93 ? 13.242 -14.759 -2.694 1.00 28.61 104 THR A C 1
ATOM 746 O O . THR A 1 93 ? 13.823 -15.515 -3.481 1.00 27.91 104 THR A O 1
ATOM 750 N N . ASP A 1 94 ? 12.236 -13.958 -3.034 1.00 29.10 105 ASP A N 1
ATOM 751 C CA . ASP A 1 94 ? 11.805 -13.769 -4.431 1.00 30.97 105 ASP A CA 1
ATOM 752 C C . ASP A 1 94 ? 12.968 -13.461 -5.367 1.00 29.39 105 ASP A C 1
ATOM 753 O O . ASP A 1 94 ? 13.060 -14.045 -6.442 1.00 28.82 105 ASP A O 1
ATOM 758 N N . ASN A 1 95 ? 13.867 -12.577 -4.931 1.00 29.56 106 ASN A N 1
ATOM 759 C CA . ASN A 1 95 ? 14.968 -12.094 -5.763 1.00 29.55 106 ASN A CA 1
ATOM 760 C C . ASN A 1 95 ? 15.992 -13.199 -6.023 1.00 28.81 106 ASN A C 1
ATOM 761 O O . ASN A 1 95 ? 16.476 -13.345 -7.147 1.00 29.11 106 ASN A O 1
ATOM 766 N N . GLN A 1 96 ? 16.291 -13.987 -4.996 1.00 29.05 107 GLN A N 1
ATOM 767 C CA . GLN A 1 96 ? 17.160 -15.15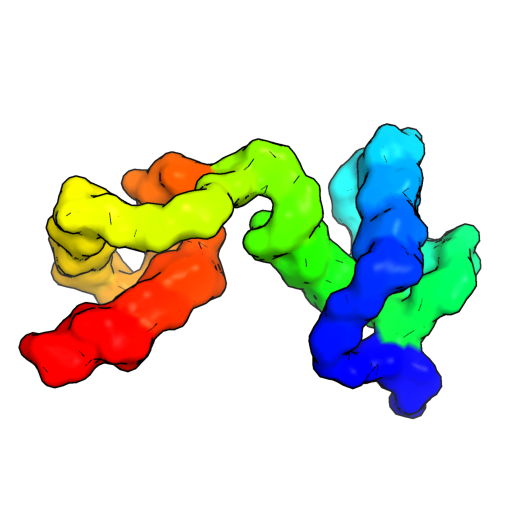6 -5.137 1.00 29.55 107 GLN A CA 1
ATOM 768 C C . GLN A 1 96 ? 16.594 -16.186 -6.118 1.00 29.04 107 GLN A C 1
ATOM 769 O O . GLN A 1 96 ? 17.314 -16.684 -6.980 1.00 28.99 107 GLN A O 1
ATOM 775 N N . VAL A 1 97 ? 15.310 -16.500 -5.980 1.00 28.20 108 VAL A N 1
ATOM 776 C CA . VAL A 1 97 ? 14.679 -17.516 -6.818 1.00 29.21 108 VAL A CA 1
ATOM 777 C C . VAL A 1 97 ? 14.630 -17.037 -8.283 1.00 28.43 108 VAL A C 1
ATOM 778 O O . VAL A 1 97 ? 14.990 -17.777 -9.202 1.00 29.56 108 VAL A O 1
ATOM 782 N N . LYS A 1 98 ? 14.230 -15.790 -8.481 1.00 28.03 109 LYS A N 1
ATOM 783 C CA . LYS A 1 98 ? 14.276 -15.132 -9.792 1.00 28.24 109 LYS A CA 1
ATOM 784 C C . LYS A 1 98 ? 15.663 -15.176 -10.449 1.00 28.24 109 LYS A C 1
ATOM 785 O O . LYS A 1 98 ? 15.779 -15.561 -11.614 1.00 28.93 109 LYS A O 1
ATOM 791 N N . ASN A 1 99 ? 16.700 -14.801 -9.719 1.00 28.56 110 ASN A N 1
ATOM 792 C CA . ASN A 1 99 ? 18.066 -14.847 -10.218 1.00 29.28 110 ASN A CA 1
ATOM 793 C C . ASN A 1 99 ? 18.488 -16.285 -10.558 1.00 30.51 110 ASN A C 1
ATOM 794 O O . ASN A 1 99 ? 19.068 -16.519 -11.567 1.00 29.12 110 ASN A O 1
ATOM 799 N N . TYR A 1 100 ? 18.169 -17.241 -9.708 1.00 31.75 111 TYR A N 1
ATOM 800 C CA . TYR A 1 100 ? 18.518 -18.624 -9.984 1.00 33.95 111 TYR A CA 1
ATOM 801 C C . TYR A 1 100 ? 17.847 -19.098 -11.266 1.00 33.88 111 TYR A C 1
ATOM 802 O O . TYR A 1 100 ? 18.499 -19.729 -12.098 1.00 30.91 111 TYR A O 1
ATOM 811 N N . TRP A 1 101 ? 16.564 -18.771 -11.422 1.00 32.69 112 TRP A N 1
ATOM 812 C CA . TRP A 1 101 ? 15.853 -19.093 -12.640 1.00 33.40 112 TRP A CA 1
ATOM 813 C C . TRP A 1 101 ? 16.502 -18.441 -13.869 1.00 34.07 112 TRP A C 1
ATOM 814 O O . TRP A 1 101 ? 16.806 -19.138 -14.846 1.00 33.38 112 TRP A O 1
ATOM 825 N N . ASN A 1 102 ? 16.700 -17.126 -13.823 1.00 33.47 113 ASN A N 1
ATOM 826 C CA . ASN A 1 102 ? 17.218 -16.399 -14.994 1.00 35.11 113 ASN A CA 1
ATOM 827 C C . ASN A 1 102 ? 18.634 -16.803 -15.414 1.00 37.18 113 ASN A C 1
ATOM 828 O O . ASN A 1 102 ? 18.895 -16.906 -16.612 1.00 37.87 113 ASN A O 1
ATOM 833 N N . THR A 1 103 ? 19.526 -17.047 -14.456 1.00 37.72 114 THR A N 1
ATOM 834 C CA . THR A 1 103 ? 20.910 -17.379 -14.777 1.00 40.93 114 THR A CA 1
ATOM 835 C C . THR A 1 103 ? 21.083 -18.885 -15.027 1.00 44.00 114 THR A C 1
ATOM 836 O O . THR A 1 103 ? 21.661 -19.273 -16.038 1.00 46.26 114 THR A O 1
ATOM 840 N N . HIS A 1 104 ? 20.552 -19.728 -14.144 1.00 46.84 115 HIS A N 1
ATOM 841 C CA . HIS A 1 104 ? 20.831 -21.173 -14.197 1.00 51.43 115 HIS A CA 1
ATOM 842 C C . HIS A 1 104 ? 19.791 -22.019 -14.923 1.00 51.57 115 HIS A C 1
ATOM 843 O O . HIS A 1 104 ? 20.170 -22.949 -15.621 1.00 56.77 115 HIS A O 1
ATOM 850 N N . LEU A 1 105 ? 18.503 -21.711 -14.775 1.00 52.53 116 LEU A N 1
ATOM 851 C CA . LEU A 1 105 ? 17.425 -22.582 -15.302 1.00 55.46 116 LEU A CA 1
ATOM 852 C C . LEU A 1 105 ? 16.786 -22.118 -16.616 1.00 57.01 116 LEU A C 1
ATOM 853 O O . LEU A 1 105 ? 16.322 -22.946 -17.403 1.00 58.32 116 LEU A O 1
ATOM 858 N N . SER A 1 106 ? 16.756 -20.810 -16.854 1.00 60.82 117 SER A N 1
ATOM 859 C CA . SER A 1 106 ? 16.279 -20.269 -18.129 1.00 65.66 117 SER A CA 1
ATOM 860 C C . SER A 1 106 ? 17.222 -20.612 -19.295 1.00 70.73 117 SER A C 1
ATOM 861 O O . SER A 1 106 ? 16.788 -20.633 -20.450 1.00 71.84 117 SER A O 1
ATOM 864 N N . LYS A 1 107 ? 18.501 -20.860 -18.994 1.00 75.33 118 LYS A N 1
ATOM 865 C CA . LYS A 1 107 ? 19.456 -21.368 -19.988 1.00 76.09 118 LYS A CA 1
ATOM 866 C C . LYS A 1 107 ? 18.963 -22.683 -20.609 1.00 75.55 118 LYS A C 1
ATOM 867 O O . LYS A 1 107 ? 18.969 -22.832 -21.832 1.00 76.95 118 LYS A O 1
ATOM 869 N N . LYS A 1 108 ? 18.520 -23.614 -19.761 1.00 72.25 119 LYS A N 1
ATOM 870 C CA . LYS A 1 108 ? 17.916 -24.873 -20.214 1.00 70.42 119 LYS A CA 1
ATOM 871 C C . LYS A 1 108 ? 16.542 -24.618 -20.835 1.00 70.75 119 LYS A C 1
ATOM 872 O O . LYS A 1 108 ? 15.768 -25.545 -21.075 1.00 72.13 119 LYS A O 1
#

B-factor: mean 41.97, std 15.91, range [21.43, 120.58]

Secondary structure (DSSP, 8-state):
--S--SPPPHHHHHHHHHHHHHH-S--TTHHHHHSS----HHHHHHHIIIII-TTS--SPPPHHHHHHHHHHHHHHSS-HHHHHTTSTT--HHHHHHHIIIIIS--